Protein AF-A0A527G499-F1 (afdb_monomer_lite)

pLDDT: mean 76.6, std 16.8, range [46.75, 96.56]

Secondary structure (DSSP, 8-state):
---GGGGT--HHHHHHHHHHH-HHHHHHHHHT-HHHHHHHHHHHHHHTS---TT------SS----------

Sequence (72 aa):
RHMLYDQGYTIKGVQKLLRENGNHFLVAIGNGDMAAVEAISQRKQADQVPLTPAAQPRGMDDELVGQPRVKP

Foldseek 3Di:
DADVVVVVADPVNVVVCCVPQNDQLRVCVRVVPVVSNVVSVVVVVVVPPDDDPVPDPPDPPDDDPDDDDDDD

Structure (mmCIF, N/CA/C/O backbone):
data_AF-A0A527G499-F1
#
_entry.id   AF-A0A527G499-F1
#
loop_
_atom_site.group_PDB
_atom_site.id
_atom_site.type_symbol
_atom_site.label_atom_id
_atom_site.label_alt_id
_atom_site.label_comp_id
_atom_site.label_asym_id
_atom_site.label_entity_id
_atom_site.label_seq_id
_atom_site.pdbx_PDB_ins_code
_atom_site.Cartn_x
_atom_site.Cartn_y
_atom_site.Cartn_z
_atom_site.occupancy
_atom_site.B_iso_or_equiv
_atom_site.auth_seq_id
_atom_site.auth_comp_id
_atom_site.auth_asym_id
_atom_s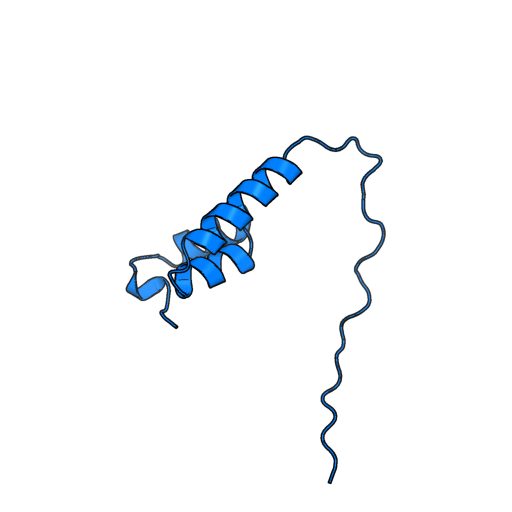ite.auth_atom_id
_atom_site.pdbx_PDB_model_num
ATOM 1 N N . ARG A 1 1 ? -5.646 -10.639 -6.973 1.00 65.94 1 ARG A N 1
ATOM 2 C CA . ARG A 1 1 ? -4.546 -10.583 -5.979 1.00 65.94 1 ARG A CA 1
ATOM 3 C C . ARG A 1 1 ? -3.297 -10.173 -6.737 1.00 65.94 1 ARG A C 1
ATOM 5 O O . ARG A 1 1 ? -2.900 -10.929 -7.614 1.00 65.94 1 ARG A O 1
ATOM 12 N N . HIS A 1 2 ? -2.762 -8.985 -6.468 1.00 78.62 2 HIS A N 1
ATOM 13 C CA . HIS A 1 2 ? -1.584 -8.444 -7.152 1.00 78.62 2 HIS A CA 1
ATOM 14 C C . HIS A 1 2 ? -0.416 -8.356 -6.174 1.00 78.62 2 HIS A C 1
ATOM 16 O O . HIS A 1 2 ? -0.626 -8.138 -4.977 1.00 78.62 2 HIS A O 1
ATOM 22 N N . MET A 1 3 ? 0.807 -8.547 -6.666 1.00 87.25 3 MET A N 1
ATOM 23 C CA . MET A 1 3 ? 1.985 -8.361 -5.830 1.00 87.25 3 MET A CA 1
ATOM 24 C C . MET A 1 3 ? 2.306 -6.872 -5.753 1.00 87.25 3 MET A C 1
ATOM 26 O O . MET A 1 3 ? 2.245 -6.157 -6.748 1.00 87.25 3 MET A O 1
ATOM 30 N N . LEU A 1 4 ? 2.714 -6.398 -4.574 1.00 88.75 4 LEU A N 1
ATOM 31 C CA . LEU A 1 4 ? 3.131 -5.001 -4.409 1.00 88.75 4 LEU A CA 1
ATOM 32 C C . LEU A 1 4 ? 4.351 -4.653 -5.281 1.00 88.75 4 LEU A C 1
ATOM 34 O O . LEU A 1 4 ? 4.542 -3.500 -5.654 1.00 88.75 4 LEU A O 1
ATOM 38 N N . TYR A 1 5 ? 5.166 -5.642 -5.650 1.00 90.69 5 TYR A N 1
ATOM 39 C CA . TYR A 1 5 ? 6.281 -5.426 -6.570 1.00 90.69 5 TYR A CA 1
ATOM 40 C C . TYR A 1 5 ? 5.811 -4.939 -7.949 1.00 90.69 5 TYR A C 1
ATOM 42 O O . TYR A 1 5 ? 6.421 -4.037 -8.517 1.00 90.69 5 TYR A O 1
ATOM 50 N N . ASP A 1 6 ? 4.677 -5.452 -8.433 1.00 87.88 6 ASP A N 1
ATOM 51 C CA . ASP A 1 6 ? 4.086 -5.052 -9.717 1.00 87.88 6 ASP A CA 1
ATOM 52 C C . ASP A 1 6 ? 3.604 -3.592 -9.688 1.00 87.88 6 ASP A C 1
ATOM 54 O O . ASP A 1 6 ? 3.511 -2.933 -10.719 1.00 87.88 6 ASP A O 1
ATOM 58 N N . GLN A 1 7 ? 3.333 -3.068 -8.489 1.00 85.75 7 GLN A N 1
ATOM 59 C CA . GLN A 1 7 ? 2.953 -1.676 -8.236 1.00 85.75 7 GLN A CA 1
ATOM 60 C C . GLN A 1 7 ? 4.175 -0.760 -8.008 1.00 85.75 7 GLN A C 1
ATOM 62 O O . GLN A 1 7 ? 4.017 0.407 -7.655 1.00 85.75 7 GLN A O 1
ATOM 67 N N . GLY A 1 8 ? 5.399 -1.272 -8.186 1.00 91.94 8 GLY A N 1
ATOM 68 C CA . GLY A 1 8 ? 6.641 -0.509 -8.035 1.00 91.94 8 GLY A CA 1
ATOM 69 C C . GLY A 1 8 ? 7.194 -0.453 -6.608 1.00 91.94 8 GLY A C 1
ATOM 70 O O . GLY A 1 8 ? 8.163 0.269 -6.352 1.00 91.94 8 GLY A O 1
ATOM 71 N N . TYR A 1 9 ? 6.637 -1.217 -5.662 1.00 92.75 9 TYR A N 1
ATOM 72 C CA . TYR A 1 9 ? 7.208 -1.286 -4.319 1.00 92.75 9 TYR A CA 1
ATOM 73 C C . TYR A 1 9 ? 8.488 -2.127 -4.305 1.00 92.75 9 TYR A C 1
ATOM 75 O O . TYR A 1 9 ? 8.518 -3.295 -4.687 1.00 92.75 9 TYR A O 1
ATOM 83 N N . THR A 1 10 ? 9.561 -1.550 -3.768 1.00 96.56 10 THR A N 1
ATOM 84 C CA . THR A 1 10 ? 10.798 -2.291 -3.496 1.00 96.56 10 THR A CA 1
ATOM 85 C C . THR A 1 10 ? 10.663 -3.123 -2.226 1.00 96.56 10 THR A C 1
ATOM 87 O O . THR A 1 10 ? 9.889 -2.786 -1.330 1.00 96.56 10 THR A O 1
ATOM 90 N N . ILE A 1 11 ? 11.498 -4.156 -2.074 1.00 94.69 11 ILE A N 1
ATOM 91 C CA . ILE A 1 11 ? 11.544 -4.953 -0.839 1.00 94.69 11 ILE A CA 1
ATOM 92 C C . ILE A 1 11 ? 11.767 -4.080 0.407 1.00 94.69 11 ILE A C 1
ATOM 94 O O . ILE A 1 11 ? 11.126 -4.289 1.434 1.00 94.69 11 ILE A O 1
ATOM 98 N N . LYS A 1 12 ? 12.598 -3.032 0.299 1.00 96.38 12 LYS A N 1
ATOM 99 C CA . LYS A 1 12 ? 12.820 -2.057 1.378 1.00 96.38 12 LYS A CA 1
ATOM 100 C C . LYS A 1 12 ? 11.547 -1.270 1.699 1.00 96.38 12 LYS A C 1
ATOM 102 O O . LYS A 1 12 ? 11.242 -1.062 2.873 1.00 96.38 12 LYS A O 1
ATOM 107 N N . GLY A 1 13 ? 10.803 -0.856 0.673 1.00 93.44 13 GLY A N 1
ATOM 108 C CA . GLY A 1 13 ? 9.523 -0.162 0.818 1.00 93.44 13 GLY A CA 1
ATOM 109 C C . GLY A 1 13 ? 8.461 -1.033 1.487 1.00 93.44 13 GLY A C 1
ATOM 110 O O . GLY A 1 13 ? 7.868 -0.610 2.474 1.00 93.44 13 GLY A O 1
ATOM 111 N N . VAL A 1 14 ? 8.292 -2.274 1.023 1.00 93.75 14 VAL A N 1
ATOM 112 C CA . VAL A 1 14 ? 7.360 -3.258 1.605 1.00 93.75 14 VAL A CA 1
ATOM 113 C C . VAL A 1 14 ? 7.695 -3.527 3.072 1.00 93.75 14 VAL A C 1
ATOM 115 O O . VAL A 1 14 ? 6.815 -3.494 3.928 1.00 93.75 14 VAL A O 1
ATOM 118 N N . GLN A 1 15 ? 8.975 -3.726 3.392 1.00 94.12 15 GLN A N 1
ATOM 119 C CA . GLN A 1 15 ? 9.425 -3.925 4.769 1.00 94.12 15 GLN A CA 1
ATOM 120 C C . GLN A 1 15 ? 9.155 -2.707 5.659 1.00 94.12 15 GLN A C 1
ATOM 122 O O . GLN A 1 15 ? 8.767 -2.869 6.816 1.00 94.12 15 GLN A O 1
ATOM 127 N N . LYS A 1 16 ? 9.361 -1.487 5.144 1.00 93.69 16 LYS A N 1
ATOM 128 C CA . LYS A 1 16 ? 9.020 -0.254 5.868 1.00 93.69 16 LYS A CA 1
ATOM 129 C C . LYS A 1 16 ? 7.518 -0.193 6.143 1.00 93.69 16 LYS A C 1
ATOM 131 O O . LYS A 1 16 ? 7.124 0.015 7.284 1.00 93.69 16 LYS A O 1
ATOM 136 N N . LEU A 1 17 ? 6.705 -0.469 5.127 1.00 90.19 17 LEU A N 1
ATOM 137 C CA . LEU A 1 17 ? 5.250 -0.460 5.225 1.00 90.19 17 LEU A CA 1
ATOM 138 C C . LEU A 1 17 ? 4.723 -1.481 6.236 1.00 90.19 17 LEU A C 1
ATOM 140 O O . LEU A 1 17 ? 3.799 -1.177 6.986 1.00 90.19 17 LEU A O 1
ATOM 144 N N . LEU A 1 18 ? 5.347 -2.662 6.285 1.00 91.06 18 LEU A N 1
ATOM 145 C CA . LEU A 1 18 ? 5.006 -3.726 7.226 1.00 91.06 18 LEU A CA 1
ATOM 146 C C . LEU A 1 18 ? 5.315 -3.321 8.662 1.00 91.06 18 LEU A C 1
ATOM 148 O O . LEU A 1 18 ? 4.470 -3.497 9.534 1.00 91.06 18 LEU A O 1
ATOM 152 N N . ARG A 1 19 ? 6.505 -2.761 8.902 1.00 90.88 19 ARG A N 1
ATOM 153 C CA . ARG A 1 19 ? 6.902 -2.287 10.234 1.00 90.88 19 ARG A CA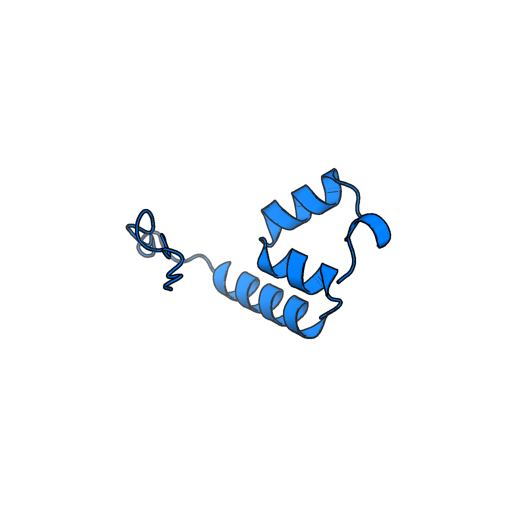 1
ATOM 154 C C . ARG A 1 19 ? 6.015 -1.152 10.722 1.00 90.88 19 ARG A C 1
ATOM 156 O O . ARG A 1 19 ? 5.696 -1.099 11.900 1.00 90.88 19 ARG A O 1
ATOM 163 N N . GLU A 1 20 ? 5.645 -0.244 9.825 1.00 88.88 20 GLU A N 1
ATOM 164 C CA . GLU A 1 20 ? 4.851 0.916 10.196 1.00 88.88 20 GLU A CA 1
ATOM 165 C C . GLU A 1 20 ? 3.385 0.541 10.388 1.00 88.88 20 GLU A C 1
ATOM 167 O O . GLU A 1 20 ? 2.833 0.885 11.422 1.00 88.88 20 GLU A O 1
ATOM 172 N N . ASN A 1 21 ? 2.741 -0.138 9.435 1.00 90.12 21 ASN A N 1
ATOM 173 C CA . ASN A 1 21 ? 1.278 -0.283 9.393 1.00 90.12 21 ASN A CA 1
ATOM 174 C C . ASN A 1 21 ? 0.768 -1.713 9.620 1.00 90.12 21 ASN A C 1
ATOM 176 O O . ASN A 1 21 ? -0.434 -1.913 9.787 1.00 90.12 21 ASN A O 1
ATOM 180 N N . GLY A 1 22 ? 1.659 -2.704 9.650 1.00 89.31 22 GLY A N 1
ATOM 181 C CA . GLY A 1 22 ? 1.309 -4.100 9.887 1.00 89.31 22 GLY A CA 1
ATOM 182 C C . GLY A 1 22 ? 0.773 -4.836 8.657 1.00 89.31 22 GLY A C 1
ATOM 183 O O . GLY A 1 22 ? 0.597 -4.286 7.569 1.00 89.31 22 GLY A O 1
ATOM 184 N N . ASN A 1 23 ? 0.525 -6.135 8.834 1.00 90.88 23 ASN A N 1
ATOM 185 C CA . ASN A 1 23 ? 0.231 -7.055 7.734 1.00 90.88 23 ASN A CA 1
ATOM 186 C C . ASN A 1 23 ? -1.119 -6.773 7.045 1.00 90.88 23 ASN A C 1
ATOM 188 O O . ASN A 1 23 ? -1.221 -6.855 5.824 1.00 90.88 23 ASN A O 1
ATOM 192 N N . HIS A 1 24 ? -2.148 -6.389 7.809 1.00 90.94 24 HIS A N 1
ATOM 193 C CA . HIS A 1 24 ? -3.482 -6.095 7.266 1.00 90.94 24 HIS A CA 1
ATOM 194 C C . HIS A 1 24 ? -3.466 -4.941 6.259 1.00 90.94 24 HIS A C 1
ATOM 196 O O . HIS A 1 24 ? -4.158 -4.997 5.244 1.00 90.94 24 HIS A O 1
ATOM 202 N N . PHE A 1 25 ? -2.629 -3.933 6.504 1.00 91.38 25 PHE A N 1
ATOM 203 C CA . PHE A 1 25 ? -2.466 -2.789 5.615 1.00 91.38 25 PHE A CA 1
ATOM 204 C C . PHE A 1 25 ? -1.860 -3.199 4.263 1.00 91.38 25 PHE A C 1
ATOM 206 O O . PHE A 1 25 ? -2.348 -2.799 3.209 1.00 91.38 25 PHE A O 1
ATOM 213 N N . LEU A 1 26 ? -0.840 -4.063 4.276 1.00 90.75 26 LEU A N 1
ATOM 214 C CA . LEU A 1 26 ? -0.239 -4.600 3.051 1.00 90.75 26 LEU A CA 1
ATOM 215 C C . LEU A 1 26 ? -1.205 -5.456 2.239 1.00 90.75 26 LEU A C 1
ATOM 217 O O . LEU A 1 26 ? -1.221 -5.357 1.013 1.00 90.75 26 LEU A O 1
ATOM 221 N N . VAL A 1 27 ? -2.010 -6.282 2.908 1.00 91.31 27 VAL A N 1
ATOM 222 C CA . VAL A 1 27 ? -3.018 -7.112 2.238 1.00 91.31 27 VAL A CA 1
ATOM 223 C C . VAL A 1 27 ? -4.080 -6.237 1.568 1.00 91.31 27 VAL A C 1
ATOM 225 O O . VAL A 1 27 ? -4.446 -6.509 0.426 1.00 91.31 27 VAL A O 1
ATOM 228 N N . ALA A 1 28 ? -4.535 -5.172 2.233 1.00 91.25 28 ALA A N 1
ATOM 229 C CA . ALA A 1 28 ? -5.488 -4.225 1.657 1.00 91.25 28 ALA A CA 1
ATOM 230 C C . ALA A 1 28 ? -4.920 -3.537 0.400 1.00 91.25 28 ALA A C 1
ATOM 232 O O . ALA A 1 28 ? -5.584 -3.517 -0.638 1.00 91.25 28 ALA A O 1
ATOM 233 N N . ILE A 1 29 ? -3.658 -3.087 0.438 1.00 90.12 29 ILE A N 1
ATOM 234 C CA . ILE A 1 29 ? -2.977 -2.492 -0.728 1.00 90.12 29 ILE A CA 1
ATOM 235 C C . ILE A 1 29 ? -2.804 -3.498 -1.871 1.00 90.12 29 ILE A C 1
ATOM 237 O O . ILE A 1 29 ? -3.112 -3.182 -3.020 1.00 90.12 29 ILE A O 1
ATOM 241 N N . GLY A 1 30 ? -2.366 -4.726 -1.579 1.00 89.31 30 GLY A N 1
ATOM 242 C CA . GLY A 1 30 ? -2.211 -5.777 -2.596 1.00 89.31 30 GLY A CA 1
ATOM 243 C C . GLY A 1 30 ? -3.535 -6.212 -3.246 1.00 89.31 30 GLY A C 1
ATOM 244 O O . GLY A 1 30 ? -3.547 -6.760 -4.354 1.00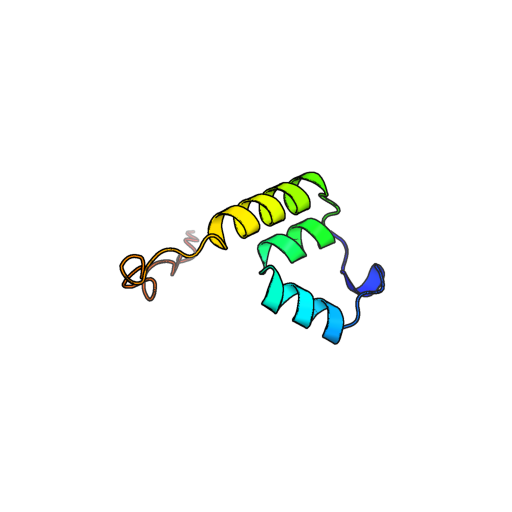 89.31 30 GLY A O 1
ATOM 245 N N . ASN A 1 31 ? -4.660 -5.951 -2.576 1.00 89.94 31 ASN A N 1
ATOM 246 C CA . ASN A 1 31 ? -6.004 -6.159 -3.111 1.00 89.94 31 ASN A CA 1
ATOM 247 C C . ASN A 1 31 ? -6.593 -4.908 -3.788 1.00 89.94 31 ASN A C 1
ATOM 249 O O . ASN A 1 31 ? -7.607 -5.037 -4.467 1.00 89.94 31 ASN A O 1
ATOM 253 N N . GLY A 1 32 ? -5.971 -3.732 -3.639 1.00 87.50 32 GLY A N 1
ATOM 254 C CA . GLY A 1 32 ? -6.489 -2.459 -4.154 1.00 87.50 32 GLY A CA 1
ATOM 255 C C . GLY A 1 32 ? -7.687 -1.905 -3.374 1.00 87.50 32 GLY A C 1
ATOM 256 O O . GLY A 1 32 ? -8.396 -1.037 -3.876 1.00 87.50 32 GLY A O 1
ATOM 257 N N . ASP A 1 33 ? -7.932 -2.399 -2.160 1.00 89.88 33 ASP A N 1
ATOM 258 C CA . ASP A 1 33 ? -9.069 -1.991 -1.335 1.00 89.88 33 ASP A CA 1
ATOM 259 C C . ASP A 1 33 ? -8.728 -0.719 -0.547 1.00 89.88 33 ASP A C 1
ATOM 261 O O . ASP A 1 33 ? -8.257 -0.765 0.593 1.00 89.88 33 ASP A O 1
ATOM 265 N N . MET A 1 34 ? -8.934 0.439 -1.180 1.00 87.75 34 MET A N 1
ATOM 266 C CA . MET A 1 34 ? -8.626 1.734 -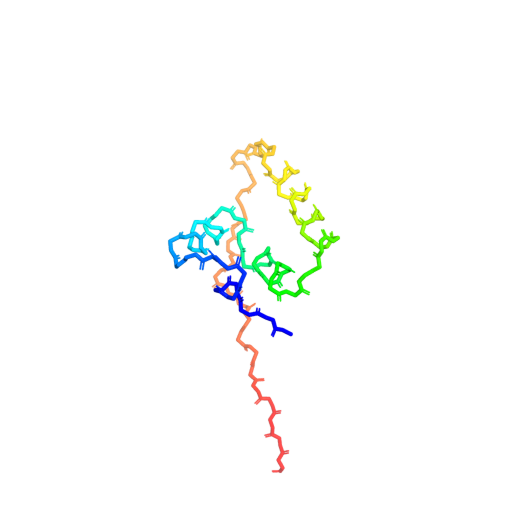0.563 1.00 87.75 34 MET A CA 1
ATOM 267 C C . MET A 1 34 ? -9.510 2.045 0.652 1.00 87.75 34 MET A C 1
ATOM 269 O O . MET A 1 34 ? -9.044 2.710 1.576 1.00 87.75 34 MET A O 1
ATOM 273 N N . ALA A 1 35 ? -10.740 1.524 0.698 1.00 90.31 35 ALA A N 1
ATOM 274 C CA . ALA A 1 35 ? -11.626 1.706 1.846 1.00 90.31 35 ALA A CA 1
ATOM 275 C C . ALA A 1 35 ? -11.080 0.969 3.081 1.00 90.31 35 ALA A C 1
ATOM 277 O O . ALA A 1 35 ? -11.041 1.527 4.181 1.00 90.31 35 ALA A O 1
ATOM 278 N N . ALA A 1 36 ? -10.578 -0.256 2.897 1.00 87.69 36 ALA A N 1
ATOM 279 C CA . ALA A 1 36 ? -9.908 -0.991 3.966 1.00 87.69 36 ALA A CA 1
ATOM 280 C C . ALA A 1 36 ? -8.608 -0.303 4.421 1.00 87.69 36 ALA A C 1
ATOM 282 O O . ALA A 1 36 ? -8.338 -0.238 5.621 1.00 87.69 36 ALA A O 1
ATOM 283 N N . VAL A 1 37 ? -7.816 0.246 3.492 1.00 88.94 37 VAL A N 1
ATOM 284 C CA . VAL A 1 37 ? -6.593 1.010 3.814 1.00 88.94 37 VAL A CA 1
ATOM 285 C C . VAL A 1 37 ? -6.906 2.211 4.707 1.00 88.94 37 VAL A C 1
ATOM 287 O O . VAL A 1 37 ? -6.207 2.442 5.701 1.00 88.94 37 VAL A O 1
ATOM 290 N N . GLU A 1 38 ? -7.961 2.959 4.389 1.00 89.00 38 GLU A N 1
ATOM 291 C CA . GLU A 1 38 ? -8.372 4.121 5.174 1.00 89.00 38 GLU A CA 1
ATOM 292 C C . GLU A 1 38 ? -8.859 3.715 6.572 1.00 89.00 38 GLU A C 1
ATOM 294 O O . GLU A 1 38 ? -8.375 4.255 7.568 1.00 89.00 38 GLU A O 1
ATOM 299 N N . ALA A 1 39 ? -9.715 2.695 6.672 1.00 89.19 39 ALA A N 1
ATOM 300 C CA . ALA A 1 39 ? -10.206 2.188 7.955 1.00 89.19 39 ALA A CA 1
ATOM 301 C C . ALA A 1 39 ? -9.072 1.690 8.875 1.00 89.19 39 ALA A C 1
ATOM 303 O O . ALA A 1 39 ? -9.068 1.967 10.078 1.00 89.19 39 ALA A O 1
ATOM 304 N N . ILE A 1 40 ? -8.074 0.990 8.319 1.00 87.56 40 ILE A N 1
ATOM 305 C CA . ILE A 1 40 ? -6.894 0.530 9.071 1.00 87.56 40 ILE A CA 1
ATOM 306 C C . ILE A 1 40 ? -6.062 1.728 9.548 1.00 87.56 40 ILE A C 1
ATOM 308 O O . ILE A 1 40 ? -5.604 1.746 10.692 1.00 87.56 40 ILE A O 1
ATOM 312 N N . SER A 1 41 ? -5.901 2.746 8.701 1.00 86.69 41 SER A N 1
ATOM 313 C CA . SER A 1 41 ? -5.156 3.966 9.035 1.00 86.69 41 SER A CA 1
ATOM 314 C C . SER A 1 41 ? -5.836 4.766 10.149 1.00 86.69 41 SER A C 1
ATOM 316 O O . SER A 1 41 ? -5.165 5.199 11.087 1.00 86.69 41 SER A O 1
ATOM 318 N N . GLN A 1 42 ? -7.162 4.910 10.091 1.00 86.44 42 GLN A N 1
ATOM 319 C CA . GLN A 1 42 ? -7.957 5.579 11.125 1.00 86.44 42 GLN A CA 1
ATOM 320 C C . GLN A 1 42 ? -7.884 4.834 12.463 1.00 86.44 42 GLN A C 1
ATOM 322 O O . GLN A 1 42 ? -7.646 5.445 13.505 1.00 86.44 42 GLN A O 1
ATOM 327 N N . ARG A 1 43 ? -8.008 3.500 12.448 1.00 84.38 43 ARG A N 1
ATOM 328 C CA . ARG A 1 43 ? -7.889 2.681 13.664 1.00 84.38 43 ARG A CA 1
ATOM 329 C C . ARG A 1 43 ? -6.506 2.799 14.299 1.00 84.38 43 ARG A C 1
ATOM 331 O O . ARG A 1 43 ? -6.399 2.898 15.515 1.00 84.38 43 ARG A O 1
ATOM 338 N N . LYS A 1 44 ? -5.456 2.849 13.482 1.00 81.00 44 LYS A N 1
ATOM 339 C CA . LYS A 1 44 ? -4.085 3.048 13.953 1.00 81.00 44 LYS A CA 1
ATOM 340 C C . LYS A 1 44 ? -3.874 4.438 14.562 1.00 81.00 44 LYS A C 1
ATOM 342 O O . LYS A 1 44 ? -3.161 4.550 15.548 1.00 81.00 44 LYS A O 1
ATOM 347 N N . GLN A 1 45 ? -4.492 5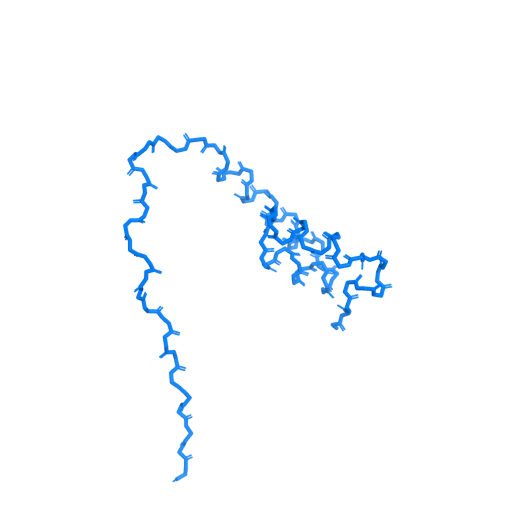.488 14.016 1.00 75.62 45 GLN A N 1
ATOM 348 C CA . GLN A 1 45 ? -4.457 6.826 14.625 1.00 75.62 45 GLN A CA 1
ATOM 349 C C . GLN A 1 45 ? -5.183 6.864 15.976 1.00 75.62 45 GLN A C 1
ATOM 351 O O . GLN A 1 45 ? -4.693 7.502 16.903 1.00 75.62 45 GLN A O 1
ATOM 356 N N . ALA A 1 46 ? -6.299 6.143 16.112 1.00 72.25 46 ALA A N 1
ATOM 357 C CA . ALA A 1 46 ? -7.012 6.015 17.384 1.00 72.25 46 ALA A CA 1
ATOM 358 C C . ALA A 1 46 ? -6.195 5.261 18.453 1.00 72.25 46 ALA A C 1
ATOM 360 O O . ALA A 1 46 ? -6.280 5.591 19.631 1.00 72.25 46 ALA A O 1
ATOM 361 N N . ASP A 1 47 ? -5.370 4.298 18.038 1.00 66.88 47 ASP A N 1
ATOM 362 C CA . ASP A 1 47 ? -4.504 3.499 18.921 1.00 66.88 47 ASP A CA 1
ATOM 363 C C . ASP A 1 47 ? -3.173 4.203 19.273 1.00 66.88 47 ASP A C 1
ATOM 365 O O . ASP A 1 47 ? -2.474 3.825 20.207 1.00 66.88 47 ASP A O 1
ATOM 369 N N . GLN A 1 48 ? -2.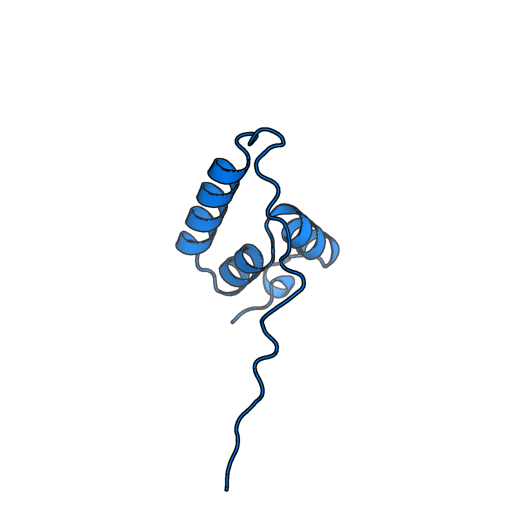810 5.257 18.531 1.00 61.81 48 GLN A N 1
ATOM 370 C CA . GLN A 1 48 ? -1.630 6.102 18.786 1.00 61.81 48 GLN A CA 1
ATOM 371 C C . GLN A 1 48 ? -1.895 7.203 19.826 1.00 61.81 48 GLN A C 1
ATOM 373 O O . GLN A 1 48 ? -0.985 7.961 20.167 1.00 61.81 48 GLN A O 1
ATOM 378 N N . VAL A 1 49 ? -3.119 7.305 20.354 1.00 52.41 49 VAL A N 1
ATOM 379 C CA . VAL A 1 49 ? -3.391 8.115 21.545 1.00 52.41 49 VAL A CA 1
ATOM 380 C C . VAL A 1 49 ? -2.732 7.390 22.724 1.00 52.41 49 VAL A C 1
ATOM 382 O O . VAL A 1 49 ? -3.072 6.234 22.967 1.00 52.41 49 VAL A O 1
ATOM 385 N N . PRO A 1 50 ? -1.763 7.999 23.435 1.00 47.25 50 PRO A N 1
ATOM 386 C CA . PRO A 1 50 ? -0.931 7.280 24.390 1.00 47.25 50 PRO A CA 1
ATOM 387 C C . PRO A 1 50 ? -1.788 6.776 25.550 1.00 47.25 50 PRO A C 1
ATOM 389 O O . PRO A 1 50 ? -2.142 7.520 26.466 1.00 47.25 50 PRO A O 1
ATOM 392 N N . LEU A 1 51 ? -2.114 5.487 25.505 1.00 50.22 51 LEU A N 1
ATOM 393 C CA . LEU A 1 51 ? -2.632 4.758 26.644 1.00 50.22 51 LEU A CA 1
ATOM 394 C C . LEU A 1 51 ? -1.518 4.718 27.691 1.00 50.22 51 LEU A C 1
ATOM 396 O O . LEU A 1 51 ? -0.405 4.246 27.454 1.00 50.22 51 LEU A O 1
ATOM 400 N N . THR A 1 52 ? -1.825 5.284 28.849 1.00 52.59 52 THR A N 1
ATOM 401 C CA . THR A 1 52 ? -1.026 5.217 30.068 1.00 52.59 52 THR A CA 1
ATOM 402 C C . THR A 1 52 ? -0.547 3.780 30.348 1.00 52.59 52 THR A C 1
ATOM 404 O O . THR A 1 52 ? -1.203 2.815 29.949 1.00 52.59 52 THR A O 1
ATOM 407 N N . PRO A 1 53 ? 0.575 3.596 31.074 1.00 55.16 53 PRO A N 1
ATOM 408 C CA . PRO A 1 53 ? 1.246 2.298 31.267 1.00 55.16 53 PRO A CA 1
ATOM 409 C C . PRO A 1 53 ? 0.416 1.182 31.944 1.00 55.16 53 PRO A C 1
ATOM 411 O O . PRO A 1 53 ? 0.930 0.088 32.152 1.00 55.16 53 PRO A O 1
ATOM 414 N N . ALA A 1 54 ? -0.858 1.420 32.265 1.00 53.94 54 ALA A N 1
ATOM 415 C CA . ALA A 1 54 ? -1.802 0.427 32.774 1.00 53.94 54 ALA A CA 1
ATOM 416 C C . ALA A 1 54 ? -2.449 -0.452 31.679 1.00 53.94 54 ALA A C 1
ATOM 418 O O . ALA A 1 54 ? -3.092 -1.443 32.012 1.00 53.94 54 ALA A O 1
ATOM 419 N N . ALA A 1 55 ? -2.281 -0.124 30.393 1.00 53.94 55 ALA A N 1
ATOM 420 C CA . ALA A 1 55 ? -2.885 -0.855 29.273 1.00 53.94 55 ALA A CA 1
ATOM 421 C C . ALA A 1 55 ? -1.911 -1.818 28.567 1.00 53.94 55 ALA A C 1
ATOM 423 O O . ALA A 1 55 ? -1.947 -1.959 27.348 1.00 53.94 55 ALA A O 1
ATOM 424 N N . GLN A 1 56 ? -1.020 -2.484 29.306 1.00 51.97 56 GLN A N 1
ATOM 425 C CA . GLN A 1 56 ? -0.316 -3.643 28.750 1.00 51.97 56 GLN A CA 1
ATOM 426 C C . GLN A 1 56 ? -1.294 -4.825 28.696 1.00 51.97 56 GLN A C 1
ATOM 428 O O . GLN A 1 56 ? -1.717 -5.282 29.763 1.00 51.97 56 GLN A O 1
ATOM 433 N N . PRO A 1 57 ? -1.646 -5.366 27.513 1.00 52.56 57 PRO A N 1
ATOM 434 C CA . PRO A 1 57 ? -2.257 -6.681 27.461 1.00 52.56 57 PRO A CA 1
ATOM 435 C C . PRO A 1 57 ? -1.201 -7.678 27.945 1.00 52.56 57 PRO A C 1
ATOM 437 O O . PRO A 1 57 ? -0.192 -7.927 27.285 1.00 52.56 57 PRO A O 1
ATOM 440 N N . ARG A 1 58 ? -1.397 -8.200 29.157 1.00 57.09 58 ARG A N 1
ATOM 441 C CA . ARG A 1 58 ? -0.662 -9.373 29.618 1.00 57.09 58 ARG A CA 1
ATOM 442 C C . ARG A 1 58 ? -1.115 -10.570 28.793 1.00 57.09 58 ARG A C 1
ATOM 444 O O . ARG A 1 58 ? -2.296 -10.887 28.816 1.00 57.09 58 ARG A O 1
ATOM 451 N N . GLY A 1 59 ? -0.155 -11.225 28.147 1.00 54.53 59 GLY A N 1
ATOM 452 C CA . GLY A 1 59 ? -0.299 -12.563 27.583 1.00 54.53 59 GLY A CA 1
ATOM 453 C C . GLY A 1 59 ? -1.131 -12.611 26.308 1.00 54.53 59 GLY A C 1
ATOM 454 O O . GLY A 1 59 ? -2.350 -12.713 26.354 1.00 54.53 59 GLY A O 1
ATOM 455 N N . MET A 1 60 ? -0.460 -12.608 25.160 1.00 47.50 60 MET A N 1
ATOM 456 C CA . MET A 1 60 ? -1.013 -13.237 23.956 1.00 47.50 60 MET A CA 1
ATOM 457 C C . MET A 1 60 ? 0.079 -14.083 23.295 1.00 47.50 60 MET A C 1
ATOM 459 O O . MET A 1 60 ? 0.329 -14.035 22.096 1.00 47.50 60 MET A O 1
ATOM 463 N N . ASP A 1 61 ? 0.778 -14.819 24.150 1.00 52.06 61 ASP A N 1
ATOM 464 C CA . ASP A 1 61 ? 1.630 -15.961 23.853 1.00 52.06 61 ASP A CA 1
ATOM 465 C C . ASP A 1 61 ? 0.870 -17.265 24.145 1.00 52.06 61 ASP A C 1
ATOM 467 O O . ASP A 1 61 ? 1.433 -18.206 24.675 1.00 52.06 61 ASP A O 1
ATOM 471 N N . ASP A 1 62 ? -0.419 -17.340 23.810 1.00 55.19 62 ASP A N 1
ATOM 472 C CA . ASP A 1 62 ? -1.150 -18.608 23.741 1.00 55.19 62 ASP A CA 1
ATOM 473 C C . ASP A 1 62 ? -2.390 -18.427 22.851 1.00 55.19 62 ASP A C 1
ATOM 475 O O . ASP A 1 62 ? -2.980 -17.352 22.819 1.00 55.19 62 ASP A O 1
ATOM 479 N N . GLU A 1 63 ? -2.787 -19.478 22.137 1.00 56.91 63 GLU A N 1
ATOM 480 C CA . GLU A 1 63 ? -4.081 -19.595 21.444 1.00 56.91 63 GLU A CA 1
ATOM 481 C C . GLU A 1 63 ? -4.209 -19.050 20.004 1.00 56.91 63 GLU A C 1
ATOM 483 O O . GLU A 1 63 ? -4.966 -18.128 19.711 1.00 56.91 63 GLU A O 1
ATOM 488 N N . LEU A 1 64 ? -3.558 -19.733 19.047 1.00 59.88 64 LEU A N 1
ATOM 489 C CA . LEU A 1 64 ? -4.204 -20.082 17.762 1.00 59.88 64 LEU A CA 1
ATOM 490 C C . LEU A 1 64 ? -3.466 -21.205 17.006 1.00 59.88 64 LEU A C 1
ATOM 492 O O . LEU A 1 64 ? -3.121 -21.088 15.830 1.00 59.88 64 LEU A O 1
ATOM 496 N N . VAL A 1 65 ? -3.251 -22.349 17.666 1.00 54.66 65 VAL A N 1
ATOM 497 C CA . VAL A 1 65 ? -2.833 -23.596 16.994 1.00 54.66 65 VAL A CA 1
ATOM 498 C C . VAL A 1 65 ? -4.083 -24.317 16.467 1.00 54.66 65 VAL A C 1
ATOM 500 O O . VAL A 1 65 ? -4.557 -25.304 17.024 1.00 54.66 65 VAL A O 1
ATOM 503 N N . GLY A 1 66 ? -4.679 -23.775 15.403 1.00 58.31 66 GLY A N 1
ATOM 504 C CA . GLY A 1 66 ? -5.824 -24.381 14.721 1.00 58.31 66 GLY A CA 1
ATOM 505 C C . GLY A 1 66 ? -5.404 -25.634 13.952 1.00 58.31 66 GLY A C 1
ATOM 506 O O . GLY A 1 66 ? -4.888 -25.545 12.841 1.00 58.31 66 GLY A O 1
ATOM 507 N N . GLN A 1 67 ? -5.608 -26.807 14.549 1.00 56.03 67 GLN A N 1
ATOM 508 C CA . GLN A 1 67 ? -5.360 -28.105 13.920 1.00 56.03 67 GLN A CA 1
ATOM 509 C C . GLN A 1 67 ? -6.224 -28.285 12.651 1.00 56.03 67 GLN A C 1
ATOM 511 O O . GLN A 1 67 ? -7.437 -28.062 12.711 1.00 56.03 67 GLN A O 1
ATOM 516 N N . PRO A 1 68 ? -5.670 -28.755 11.517 1.00 62.66 68 PRO A N 1
ATOM 517 C CA . PRO A 1 68 ? -6.484 -29.163 10.380 1.00 62.66 68 PRO A CA 1
ATOM 518 C C . PRO A 1 68 ? -7.202 -30.477 10.711 1.00 62.66 68 PRO A C 1
ATOM 520 O O . PRO A 1 68 ? -6.584 -31.536 10.813 1.00 62.66 68 PRO A O 1
ATOM 523 N N . ARG A 1 69 ? -8.529 -30.430 10.861 1.00 60.62 69 ARG A N 1
ATOM 524 C CA . ARG A 1 69 ? -9.350 -31.646 10.856 1.00 60.62 69 ARG A CA 1
ATOM 525 C C . ARG A 1 69 ? -9.571 -32.080 9.410 1.00 60.62 69 ARG A C 1
ATOM 527 O O . ARG A 1 69 ? -10.317 -31.427 8.688 1.00 60.62 69 ARG A O 1
ATOM 534 N N . VAL A 1 70 ? -8.985 -33.206 9.011 1.00 56.94 70 VAL A N 1
ATOM 535 C CA . VAL A 1 70 ? -9.408 -33.945 7.813 1.00 56.94 70 VAL A CA 1
ATOM 536 C C . VAL A 1 70 ? -9.653 -35.392 8.226 1.00 56.94 70 VAL A C 1
ATOM 538 O O . VAL A 1 70 ? -8.753 -36.065 8.717 1.00 56.94 70 VAL A O 1
ATOM 541 N N . LYS A 1 71 ? -10.902 -35.835 8.079 1.00 46.75 71 LYS A N 1
ATOM 542 C CA . LYS A 1 71 ? -11.342 -37.223 8.243 1.00 46.75 71 LYS A CA 1
ATOM 543 C C . LYS A 1 71 ? -11.656 -37.755 6.841 1.00 46.75 71 LYS A C 1
ATOM 545 O O . LYS A 1 71 ? -12.343 -37.053 6.096 1.00 46.75 71 LYS A O 1
ATOM 550 N N . PRO A 1 72 ? -11.118 -38.914 6.462 1.00 64.62 72 PRO A N 1
ATOM 551 C CA . PRO A 1 72 ? -11.989 -40.003 6.010 1.00 64.62 72 PRO A CA 1
ATOM 552 C C . PRO A 1 72 ? -11.956 -41.188 6.980 1.00 64.62 72 PRO A C 1
ATOM 554 O O . PRO A 1 72 ? -10.848 -41.607 7.380 1.00 64.62 72 PRO A O 1
#

Radius of gyration: 16.8 Å; chains: 1; bounding box: 25×48×42 Å